Protein AF-A0A9E6DVY3-F1 (afdb_monomer_lite)

Foldseek 3Di:
DDLVVCVVPCVVLQNPDSVLVVVLVCVLVVVVLVCCCVVDPDSVCVVDPVNVVVVVVCVVVDDDDPVSVVVSVVVVQVSSCVRNVHHDDDDPCVPVVVVCCCCPVVVNDDD

Structure (mmCIF, N/CA/C/O backbone):
data_AF-A0A9E6DVY3-F1
#
_entry.id   AF-A0A9E6DVY3-F1
#
loop_
_atom_site.group_PDB
_atom_site.id
_atom_site.type_symbol
_atom_site.label_atom_id
_atom_site.label_alt_id
_atom_site.label_comp_id
_atom_site.label_asym_id
_atom_site.label_entity_id
_atom_site.label_seq_id
_atom_site.pdbx_PDB_ins_code
_atom_site.Cartn_x
_atom_site.Cartn_y
_atom_site.Cartn_z
_atom_site.occupancy
_atom_site.B_iso_or_equiv
_atom_site.auth_seq_id
_atom_site.auth_comp_id
_atom_site.auth_asym_id
_atom_site.auth_atom_id
_atom_site.pdbx_PDB_model_num
ATOM 1 N N . MET A 1 1 ? -4.263 10.412 4.485 1.00 58.19 1 MET A N 1
ATOM 2 C CA . MET A 1 1 ? -3.916 10.334 5.915 1.00 58.19 1 MET A CA 1
ATOM 3 C C . MET A 1 1 ? -2.408 10.426 6.051 1.00 58.19 1 MET A C 1
ATOM 5 O O . MET A 1 1 ? -1.705 9.594 5.487 1.00 58.19 1 MET A O 1
ATOM 9 N N . SER A 1 2 ? -1.916 11.489 6.676 1.00 70.38 2 SER A N 1
ATOM 10 C CA . SER A 1 2 ? -0.489 11.721 6.904 1.00 70.38 2 SER A CA 1
ATOM 11 C C . SER A 1 2 ? -0.038 11.104 8.230 1.00 70.38 2 SER A C 1
ATOM 13 O O . SER A 1 2 ? -0.855 10.832 9.109 1.00 70.38 2 SER A O 1
ATOM 15 N N . ARG A 1 3 ? 1.276 10.926 8.412 1.00 74.44 3 ARG A N 1
ATOM 16 C CA . ARG A 1 3 ? 1.846 10.500 9.701 1.00 74.44 3 ARG A CA 1
ATOM 17 C C . ARG A 1 3 ? 1.437 11.431 10.848 1.00 74.44 3 ARG A C 1
ATOM 19 O O . ARG A 1 3 ? 1.151 10.962 11.942 1.00 74.44 3 ARG A O 1
ATOM 26 N N . ALA A 1 4 ? 1.343 12.733 10.579 1.00 71.94 4 ALA A N 1
ATOM 27 C CA . ALA A 1 4 ? 0.888 13.713 11.560 1.00 71.94 4 ALA A CA 1
ATOM 28 C C . ALA A 1 4 ? -0.576 13.487 11.978 1.00 71.94 4 ALA A C 1
ATOM 30 O O . ALA A 1 4 ? -0.912 13.710 13.137 1.00 71.94 4 ALA A O 1
ATOM 31 N N . ASP A 1 5 ? -1.431 13.009 11.069 1.00 69.50 5 ASP A N 1
ATOM 32 C CA . ASP A 1 5 ? -2.831 12.698 11.386 1.00 69.50 5 ASP A CA 1
ATOM 33 C C . ASP A 1 5 ? -2.941 11.462 12.287 1.00 69.50 5 ASP A C 1
ATOM 35 O O . ASP A 1 5 ? -3.738 11.468 13.223 1.00 69.50 5 ASP A O 1
ATOM 39 N N . LEU A 1 6 ? -2.096 10.449 12.052 1.00 72.69 6 LEU A N 1
ATOM 40 C CA . LEU A 1 6 ? -2.002 9.243 12.885 1.00 72.69 6 LEU A CA 1
ATOM 41 C C . LEU A 1 6 ? -1.465 9.551 14.287 1.00 72.69 6 LEU A C 1
ATOM 43 O O . LEU A 1 6 ? -2.006 9.071 15.277 1.00 72.69 6 LEU A O 1
ATOM 47 N N . GLU A 1 7 ? -0.426 10.384 14.386 1.00 78.12 7 GLU A N 1
ATOM 48 C CA . GLU A 1 7 ? 0.148 10.780 15.678 1.00 78.12 7 GLU A CA 1
ATOM 49 C C . GLU A 1 7 ? -0.794 11.662 16.508 1.00 78.12 7 GLU A C 1
ATOM 51 O O . GLU A 1 7 ? -0.729 11.628 17.736 1.00 78.12 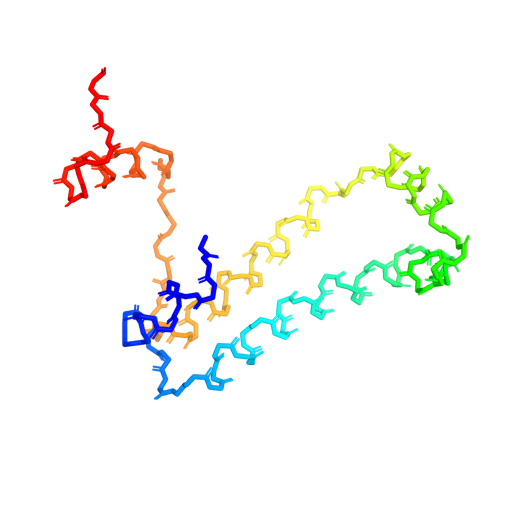7 GLU A O 1
ATOM 56 N N . ARG A 1 8 ? -1.657 12.458 15.861 1.00 76.12 8 ARG A N 1
ATOM 57 C CA . ARG A 1 8 ? -2.648 13.310 16.542 1.00 76.12 8 ARG A CA 1
ATOM 58 C C . ARG A 1 8 ? -3.835 12.532 17.103 1.00 76.12 8 ARG A C 1
ATOM 60 O O . ARG A 1 8 ? -4.442 13.005 18.054 1.00 76.12 8 ARG A O 1
ATOM 67 N N . HIS A 1 9 ? -4.153 11.372 16.535 1.00 76.56 9 HIS A N 1
ATOM 68 C CA . HIS A 1 9 ? -5.349 10.602 16.881 1.00 76.56 9 HIS A CA 1
ATOM 69 C C . HIS A 1 9 ? -5.008 9.162 17.283 1.00 76.56 9 HIS A C 1
ATOM 71 O O . HIS A 1 9 ? -5.706 8.235 16.888 1.00 76.56 9 HIS A O 1
ATOM 77 N N . LEU A 1 10 ? -3.941 8.965 18.070 1.00 71.56 10 LEU A N 1
ATOM 78 C CA . LEU A 1 10 ? -3.502 7.634 18.518 1.00 71.56 10 LEU A CA 1
ATOM 79 C C . LEU A 1 10 ? -4.654 6.815 19.118 1.00 71.56 10 LEU A C 1
ATOM 81 O O . LEU A 1 10 ? -4.904 5.707 18.657 1.00 71.56 10 LEU A O 1
ATOM 85 N N . GLU A 1 11 ? -5.406 7.394 20.059 1.00 69.94 11 GLU A N 1
ATOM 86 C CA . GLU A 1 11 ? -6.562 6.743 20.694 1.00 69.94 11 GLU A CA 1
ATOM 87 C C . GLU A 1 11 ? -7.708 6.466 19.713 1.00 69.94 11 GLU A C 1
ATOM 89 O O . GLU A 1 11 ? -8.324 5.409 19.782 1.00 69.94 11 GLU A O 1
ATOM 94 N N . GLY A 1 12 ? -7.960 7.369 18.758 1.00 65.06 12 GLY A N 1
ATOM 95 C CA . GLY A 1 12 ? -8.993 7.182 17.727 1.00 65.06 12 GLY A CA 1
ATOM 96 C C . GLY A 1 12 ? -8.678 6.041 16.757 1.00 65.06 12 GLY A C 1
ATOM 97 O O . GLY A 1 12 ? -9.576 5.485 16.133 1.00 65.06 12 GLY A O 1
ATOM 98 N N . PHE A 1 13 ? -7.405 5.664 16.668 1.00 63.50 13 PHE A N 1
ATOM 99 C CA . PHE A 1 13 ? -6.956 4.463 15.984 1.00 63.50 13 PHE A CA 1
ATOM 100 C C . PHE A 1 13 ? -6.618 3.339 16.973 1.00 63.50 13 PHE A C 1
ATOM 102 O O . PHE A 1 13 ? -6.139 2.311 16.546 1.00 63.50 13 PHE A O 1
ATOM 109 N N . ASN A 1 14 ? -6.831 3.480 18.283 1.00 66.69 14 ASN A N 1
ATOM 110 C CA . ASN A 1 14 ? -6.462 2.475 19.293 1.00 66.69 14 ASN A CA 1
ATOM 111 C C . ASN A 1 14 ? -4.981 2.009 19.182 1.00 66.69 14 ASN A C 1
ATOM 113 O O . ASN A 1 14 ? -4.589 0.888 19.521 1.00 66.69 14 ASN A O 1
ATOM 117 N N . PHE A 1 15 ? -4.119 2.936 18.748 1.00 77.06 15 PHE A N 1
ATOM 118 C CA . PHE A 1 15 ? -2.677 2.860 18.935 1.00 77.06 15 PHE A CA 1
ATOM 119 C C . PHE A 1 15 ? -2.346 3.262 20.369 1.00 77.06 15 PHE A C 1
ATOM 121 O O . PHE A 1 15 ? -2.748 4.324 20.842 1.00 77.06 15 PHE A O 1
ATOM 128 N N . HIS A 1 16 ? -1.570 2.429 21.052 1.00 77.19 16 HIS A N 1
ATOM 129 C CA . HIS A 1 16 ? -1.196 2.658 22.444 1.00 77.19 16 HIS A CA 1
ATOM 130 C C . HIS A 1 16 ? 0.047 3.550 22.528 1.00 77.19 16 HIS A C 1
ATOM 132 O O . HIS A 1 16 ? 0.224 4.309 23.481 1.00 77.19 16 HIS A O 1
ATOM 138 N N . VAL A 1 17 ? 0.916 3.478 21.515 1.00 79.50 17 VAL A N 1
ATOM 139 C CA . VAL A 1 17 ? 2.165 4.239 21.431 1.00 79.50 17 VAL A CA 1
ATOM 140 C C . VAL A 1 17 ? 2.488 4.619 19.986 1.00 79.50 17 VAL A C 1
ATOM 142 O O . VAL A 1 17 ? 2.093 3.947 19.037 1.00 79.50 17 VAL A O 1
ATOM 145 N N . LYS A 1 18 ? 3.293 5.672 19.790 1.00 80.19 18 LYS A N 1
ATOM 146 C CA . LYS A 1 18 ? 3.725 6.099 18.443 1.00 80.19 18 LYS A CA 1
ATOM 147 C C . LYS A 1 18 ? 4.445 4.999 17.654 1.00 80.19 18 LYS A C 1
ATOM 149 O O . LYS A 1 18 ? 4.360 4.988 16.432 1.00 80.19 18 LYS A O 1
ATOM 154 N N . SER A 1 19 ? 5.124 4.065 18.322 1.00 78.94 19 SER A N 1
ATOM 155 C CA . SER A 1 19 ? 5.775 2.933 17.650 1.00 78.94 19 SER A CA 1
ATOM 156 C C . SER A 1 19 ? 4.788 1.965 16.992 1.00 78.94 19 SER A C 1
ATOM 158 O O . SER A 1 19 ? 5.179 1.229 16.087 1.00 78.94 19 SER A O 1
ATOM 160 N N . ASP A 1 20 ? 3.511 1.986 17.380 1.00 76.50 20 ASP A N 1
ATOM 161 C CA . ASP A 1 20 ? 2.479 1.198 16.706 1.00 76.50 20 ASP A CA 1
ATOM 162 C C . ASP A 1 20 ? 2.207 1.744 15.296 1.00 76.50 20 ASP A C 1
ATOM 164 O O . ASP A 1 20 ? 1.963 0.967 14.371 1.00 76.50 20 ASP A O 1
ATOM 168 N N . ILE A 1 21 ? 2.368 3.060 15.092 1.00 76.69 21 ILE A N 1
ATOM 169 C CA . ILE A 1 21 ? 2.330 3.688 13.762 1.00 76.69 21 ILE A CA 1
ATOM 170 C C . ILE A 1 21 ? 3.486 3.169 12.903 1.00 76.69 21 ILE A C 1
ATOM 172 O O . ILE A 1 21 ? 3.288 2.840 11.735 1.00 76.69 21 ILE A O 1
ATOM 176 N N . ASP A 1 22 ? 4.690 3.044 13.465 1.00 79.44 22 ASP A N 1
ATOM 177 C CA . ASP A 1 22 ? 5.841 2.520 12.721 1.00 79.44 22 ASP A CA 1
ATOM 178 C C . ASP A 1 22 ? 5.633 1.052 12.323 1.00 79.44 22 ASP A C 1
ATOM 180 O O . ASP A 1 22 ? 5.955 0.652 11.200 1.00 79.44 22 ASP A O 1
ATOM 184 N N . LEU A 1 23 ? 5.060 0.244 13.221 1.00 73.44 23 LEU A N 1
ATOM 185 C CA . LEU A 1 23 ? 4.718 -1.148 12.941 1.00 73.44 23 LEU A CA 1
ATOM 186 C C . LEU A 1 23 ? 3.647 -1.250 11.846 1.00 73.44 23 LEU A C 1
ATOM 188 O O . LEU A 1 23 ? 3.804 -2.043 10.915 1.00 73.44 23 LEU A O 1
ATOM 192 N N . TYR A 1 24 ? 2.612 -0.412 11.928 1.00 74.12 24 TYR A N 1
ATOM 193 C CA . TYR A 1 24 ? 1.563 -0.266 10.924 1.00 74.12 24 TYR A CA 1
ATOM 194 C C . TYR A 1 24 ? 2.155 0.080 9.548 1.00 74.12 24 TYR A C 1
ATOM 196 O O . TYR A 1 24 ? 1.997 -0.676 8.589 1.00 74.12 24 TYR A O 1
ATOM 204 N N . GLU A 1 25 ? 2.929 1.165 9.443 1.00 77.06 25 GLU A N 1
ATOM 205 C CA . GLU A 1 25 ? 3.543 1.596 8.182 1.00 77.06 25 GLU A CA 1
ATOM 206 C C . GLU A 1 25 ? 4.494 0.539 7.600 1.00 77.06 25 GLU A C 1
ATOM 208 O O . GLU A 1 25 ? 4.550 0.349 6.378 1.00 77.06 25 GLU A O 1
ATOM 213 N N . LYS A 1 26 ? 5.246 -0.157 8.463 1.00 79.62 26 LYS A N 1
ATOM 214 C CA . LYS A 1 26 ? 6.188 -1.202 8.057 1.00 79.62 26 LYS A CA 1
ATOM 215 C C . LYS A 1 26 ? 5.469 -2.418 7.488 1.00 79.62 26 LYS A C 1
ATOM 217 O O . LYS A 1 26 ? 5.833 -2.856 6.398 1.00 79.62 26 LYS A O 1
ATOM 222 N N . GLN A 1 27 ? 4.464 -2.949 8.186 1.00 74.06 27 GLN A N 1
ATOM 223 C CA . GLN A 1 27 ? 3.719 -4.125 7.722 1.00 74.06 27 GLN A CA 1
ATOM 224 C C . GLN A 1 27 ? 3.033 -3.852 6.379 1.00 74.06 27 GLN A C 1
ATOM 226 O O . GLN A 1 27 ? 3.103 -4.677 5.467 1.00 74.06 27 GLN A O 1
ATOM 231 N N . LEU A 1 28 ? 2.481 -2.649 6.215 1.00 71.00 28 LEU A N 1
ATOM 232 C CA . LEU A 1 28 ? 1.841 -2.217 4.976 1.00 71.00 28 LEU A CA 1
ATOM 233 C C . LEU A 1 28 ? 2.800 -2.140 3.789 1.00 71.00 28 LEU A C 1
ATOM 235 O O . LEU A 1 28 ? 2.544 -2.712 2.729 1.00 71.00 28 LEU A O 1
ATOM 239 N N . LYS A 1 29 ? 3.929 -1.444 3.956 1.00 75.56 29 LYS A N 1
ATOM 240 C CA . LYS A 1 29 ? 4.908 -1.271 2.873 1.00 75.56 29 LYS A CA 1
ATOM 241 C C . LYS A 1 29 ? 5.625 -2.582 2.547 1.00 75.56 29 LYS A C 1
ATOM 243 O O . LYS A 1 29 ? 6.009 -2.799 1.399 1.00 75.56 29 LYS A O 1
ATOM 248 N N . GLN A 1 30 ? 5.808 -3.457 3.535 1.00 80.88 30 GLN A N 1
ATOM 249 C CA . GLN A 1 30 ? 6.533 -4.710 3.361 1.00 80.88 30 GLN A CA 1
ATOM 250 C C . GLN A 1 30 ? 5.744 -5.739 2.547 1.00 80.88 30 GLN A C 1
ATOM 252 O O . GLN A 1 30 ? 6.331 -6.346 1.654 1.00 80.88 30 GLN A O 1
ATOM 257 N N . GLY A 1 31 ? 4.442 -5.913 2.802 1.00 78.81 31 GLY A N 1
ATOM 258 C CA . GLY A 1 31 ? 3.628 -6.908 2.094 1.00 78.81 31 GLY A CA 1
ATOM 259 C C . GLY A 1 31 ? 3.574 -6.656 0.586 1.00 78.81 31 GLY A C 1
ATOM 260 O O . GLY A 1 31 ? 3.902 -7.534 -0.212 1.00 78.81 31 GLY A O 1
ATOM 261 N N . PHE A 1 32 ? 3.266 -5.418 0.191 1.00 83.44 32 PHE A N 1
ATOM 262 C CA . PHE A 1 32 ? 3.219 -5.047 -1.223 1.00 83.44 32 PHE A CA 1
ATOM 263 C C . PHE A 1 32 ? 4.594 -5.111 -1.895 1.00 83.44 32 PHE A C 1
ATOM 265 O O . PHE A 1 32 ? 4.731 -5.634 -3.001 1.00 83.44 32 PHE A O 1
ATOM 272 N N . ARG A 1 33 ? 5.641 -4.635 -1.209 1.00 87.75 33 ARG A N 1
ATOM 273 C CA . ARG A 1 33 ? 7.012 -4.729 -1.720 1.00 87.75 33 ARG A CA 1
ATOM 274 C C . ARG A 1 33 ? 7.421 -6.181 -1.953 1.00 87.75 33 ARG A C 1
ATOM 276 O O . ARG A 1 33 ? 8.011 -6.472 -2.986 1.00 87.75 33 ARG A O 1
ATOM 283 N N . GLN A 1 34 ? 7.116 -7.083 -1.022 1.00 88.50 34 GLN A N 1
ATOM 284 C CA . GLN A 1 34 ? 7.467 -8.492 -1.166 1.00 88.50 34 GLN A CA 1
ATOM 285 C C . GLN A 1 34 ? 6.728 -9.139 -2.338 1.00 88.50 34 GLN A C 1
ATOM 287 O O . GLN A 1 34 ? 7.331 -9.906 -3.085 1.00 88.50 34 GLN A O 1
ATOM 292 N N . TRP A 1 35 ? 5.455 -8.788 -2.536 1.00 88.94 35 TRP A N 1
ATOM 293 C CA . TRP A 1 35 ? 4.696 -9.235 -3.700 1.00 88.94 35 TRP A CA 1
ATOM 294 C C . TRP A 1 35 ? 5.365 -8.798 -5.010 1.00 88.94 35 TRP A C 1
ATOM 296 O O . TRP A 1 35 ? 5.617 -9.639 -5.868 1.00 88.94 35 TRP A O 1
ATOM 306 N N . LEU A 1 36 ? 5.743 -7.519 -5.135 1.00 90.31 36 LEU A N 1
ATOM 307 C CA . LEU A 1 36 ? 6.426 -7.002 -6.327 1.00 90.31 36 LEU A CA 1
ATOM 308 C C . LEU A 1 36 ? 7.746 -7.735 -6.608 1.00 90.31 36 LEU A C 1
ATOM 310 O O . LEU A 1 36 ? 8.012 -8.105 -7.749 1.00 90.31 36 LEU A O 1
ATOM 314 N N . LEU A 1 37 ? 8.557 -7.967 -5.572 1.00 92.19 37 LEU A N 1
ATOM 315 C CA . LEU A 1 37 ? 9.844 -8.659 -5.704 1.00 92.19 37 LEU A CA 1
ATOM 316 C C . LEU A 1 37 ? 9.691 -10.131 -6.114 1.00 92.19 37 LEU A C 1
ATOM 318 O O . LEU A 1 37 ? 10.582 -10.667 -6.759 1.00 92.19 37 LEU A O 1
ATOM 322 N N . ASN A 1 38 ? 8.577 -10.773 -5.758 1.00 90.81 38 ASN A N 1
ATOM 323 C CA . ASN A 1 38 ? 8.300 -12.163 -6.125 1.00 90.81 38 ASN A CA 1
ATOM 324 C C . ASN A 1 38 ? 7.580 -12.294 -7.478 1.00 90.81 38 ASN A C 1
ATOM 326 O O . ASN A 1 38 ? 7.596 -13.364 -8.079 1.00 90.81 38 ASN A O 1
ATOM 330 N N . HIS A 1 39 ? 6.896 -11.239 -7.929 1.00 90.00 39 HIS A N 1
ATOM 331 C CA . HIS A 1 39 ? 6.100 -11.251 -9.153 1.00 90.00 39 HIS A CA 1
ATOM 332 C C . HIS A 1 39 ? 6.954 -11.075 -10.412 1.00 90.00 39 HIS A C 1
ATOM 334 O O . HIS A 1 39 ? 6.675 -11.696 -11.437 1.00 90.00 39 HIS A O 1
ATOM 340 N N . PHE A 1 40 ? 7.990 -10.234 -10.344 1.00 90.19 40 PHE A N 1
ATOM 341 C CA . PHE A 1 40 ? 8.865 -9.978 -11.482 1.00 90.19 40 PHE A CA 1
ATOM 342 C C . PHE A 1 40 ? 10.092 -10.899 -11.467 1.00 90.19 40 PHE A C 1
ATOM 344 O O . PHE A 1 40 ? 10.704 -11.080 -10.417 1.00 90.19 40 PHE A O 1
ATOM 351 N N . PRO A 1 41 ? 10.493 -11.448 -12.629 1.00 89.94 41 PRO A N 1
ATOM 352 C CA . PRO A 1 41 ? 11.621 -12.376 -12.721 1.00 89.94 41 PRO A CA 1
ATOM 353 C C . PRO A 1 41 ? 12.972 -11.719 -12.407 1.00 89.94 41 PRO A C 1
ATOM 355 O O . PRO A 1 41 ? 13.896 -12.403 -11.978 1.00 89.94 41 PRO A O 1
ATOM 358 N N . ASP A 1 42 ? 13.082 -10.402 -12.602 1.00 94.31 42 ASP A N 1
ATOM 359 C CA . ASP A 1 42 ? 14.254 -9.606 -12.241 1.00 94.31 42 ASP A CA 1
ATOM 360 C C . ASP A 1 42 ? 13.878 -8.561 -11.170 1.00 94.31 42 ASP A C 1
ATOM 362 O O . ASP A 1 42 ? 13.493 -7.430 -11.498 1.00 94.31 42 ASP A O 1
ATOM 366 N N . PRO A 1 43 ? 13.954 -8.919 -9.875 1.00 93.50 43 PRO A N 1
ATOM 367 C CA . PRO A 1 43 ? 13.648 -8.000 -8.784 1.00 93.50 43 PRO A CA 1
ATOM 368 C C . PRO A 1 43 ? 14.672 -6.867 -8.646 1.00 93.50 43 PRO A C 1
ATOM 370 O O . PRO A 1 43 ? 14.368 -5.858 -8.004 1.00 93.50 43 PRO A O 1
ATOM 373 N N . ASP A 1 44 ? 15.863 -6.987 -9.241 1.00 95.00 44 ASP A N 1
ATOM 374 C CA . ASP A 1 44 ? 16.904 -5.965 -9.132 1.00 95.00 44 ASP A CA 1
ATOM 375 C C . ASP A 1 44 ? 16.485 -4.649 -9.809 1.00 95.00 44 ASP A C 1
ATOM 377 O O . ASP A 1 44 ? 16.815 -3.573 -9.311 1.00 95.00 44 ASP A O 1
ATOM 381 N N . ILE A 1 45 ? 15.617 -4.696 -10.830 1.00 95.00 45 ILE A N 1
ATOM 382 C CA . ILE A 1 45 ? 14.972 -3.505 -11.429 1.00 95.00 45 ILE A CA 1
ATOM 383 C C . ILE A 1 45 ? 14.294 -2.632 -10.355 1.00 95.00 45 ILE A C 1
ATOM 385 O O . ILE A 1 45 ? 14.290 -1.395 -10.418 1.00 95.00 45 ILE A O 1
ATOM 389 N N . LEU A 1 46 ? 13.714 -3.266 -9.332 1.00 93.06 46 LEU A N 1
ATOM 390 C CA . LEU A 1 46 ? 12.986 -2.597 -8.253 1.00 93.06 46 LEU A CA 1
ATOM 391 C C . LEU A 1 46 ? 13.886 -2.143 -7.096 1.00 93.06 46 LEU A C 1
ATOM 393 O O . LEU A 1 46 ? 13.455 -1.334 -6.269 1.00 93.06 46 LEU A O 1
ATOM 397 N N . LEU A 1 47 ? 15.124 -2.631 -7.024 1.00 93.00 47 LEU A N 1
ATOM 398 C CA . LEU A 1 47 ? 16.051 -2.374 -5.919 1.00 93.00 47 LEU A CA 1
ATOM 399 C C . LEU A 1 47 ? 17.179 -1.420 -6.322 1.00 93.00 47 LEU A C 1
ATOM 401 O O . LEU A 1 47 ? 17.519 -0.516 -5.557 1.00 93.00 47 LEU A O 1
ATOM 405 N N . ASN A 1 48 ? 17.694 -1.561 -7.540 1.00 92.75 48 ASN A N 1
ATOM 406 C CA . ASN A 1 48 ? 18.806 -0.787 -8.060 1.00 92.75 48 ASN A CA 1
ATOM 407 C C . ASN A 1 48 ? 18.352 0.598 -8.555 1.00 92.75 48 ASN A C 1
ATOM 409 O O . ASN A 1 48 ? 17.434 0.727 -9.369 1.00 92.75 48 ASN A O 1
ATOM 413 N N . LYS A 1 49 ? 18.998 1.655 -8.048 1.00 91.62 49 LYS 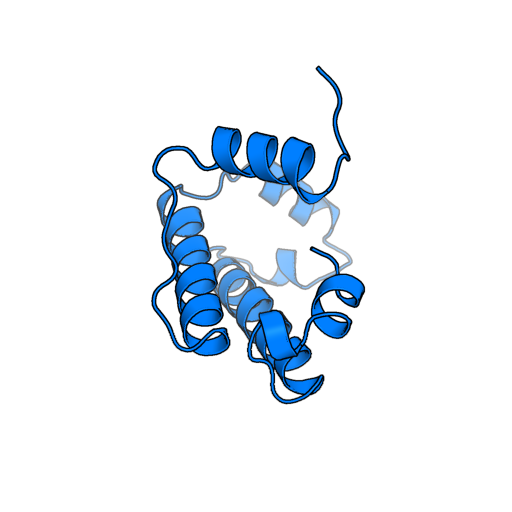A N 1
ATOM 414 C CA . LYS A 1 49 ? 18.707 3.053 -8.410 1.00 91.62 49 LYS A CA 1
ATOM 415 C C . LYS A 1 49 ? 19.232 3.437 -9.793 1.00 91.62 49 LYS A C 1
ATOM 417 O O . LYS A 1 49 ? 18.691 4.351 -10.403 1.00 91.62 49 LYS A O 1
ATOM 422 N N . GLU A 1 50 ? 20.246 2.747 -10.298 1.00 96.81 50 GLU A N 1
ATOM 423 C CA . GLU A 1 50 ? 20.781 2.987 -11.643 1.00 96.81 50 GLU A CA 1
ATOM 424 C C . GLU A 1 50 ? 19.790 2.533 -12.727 1.00 96.81 50 GLU A C 1
ATOM 426 O O . GLU A 1 50 ? 19.779 3.063 -13.834 1.00 96.81 50 GLU A O 1
ATOM 431 N N . ARG A 1 51 ? 18.871 1.627 -12.370 1.00 97.38 51 ARG A N 1
ATOM 432 C CA . ARG A 1 51 ? 17.860 1.031 -13.258 1.00 97.38 51 ARG A CA 1
ATOM 433 C C . ARG A 1 51 ? 16.499 1.727 -13.196 1.00 97.38 51 ARG A C 1
ATOM 435 O O . ARG A 1 51 ? 15.472 1.166 -13.576 1.00 97.38 51 ARG A O 1
ATOM 442 N N . MET A 1 52 ? 16.458 2.972 -12.718 1.00 94.69 52 MET A N 1
ATOM 443 C CA . MET A 1 52 ? 15.217 3.754 -12.659 1.00 94.69 52 MET A CA 1
ATOM 444 C C . MET A 1 52 ? 14.493 3.878 -14.013 1.00 94.69 52 MET A C 1
ATOM 446 O O . MET A 1 52 ? 13.268 3.738 -14.011 1.00 94.69 52 MET A O 1
ATOM 450 N N . PRO A 1 53 ? 15.178 4.078 -15.161 1.00 97.25 53 PRO A N 1
ATOM 451 C CA . PRO A 1 53 ? 14.506 4.091 -16.462 1.00 97.25 53 PRO A CA 1
ATOM 452 C C . PRO A 1 53 ? 13.746 2.788 -16.759 1.00 97.25 53 PRO A C 1
ATOM 454 O O . PRO A 1 53 ? 12.583 2.828 -17.160 1.00 97.25 53 PRO A O 1
ATOM 457 N N . GLU A 1 54 ? 14.360 1.634 -16.484 1.00 96.81 54 GLU A N 1
ATOM 458 C CA . GLU A 1 54 ? 13.734 0.317 -16.660 1.00 96.81 54 GLU A CA 1
ATOM 459 C C . GLU A 1 54 ? 12.545 0.131 -15.717 1.00 96.81 54 GLU A C 1
ATOM 461 O O . GLU A 1 54 ? 11.501 -0.374 -16.124 1.00 96.81 54 GLU A O 1
ATOM 466 N N . ARG A 1 55 ? 12.660 0.605 -14.472 1.00 95.19 55 ARG A N 1
ATOM 467 C CA . ARG A 1 55 ? 11.566 0.563 -13.495 1.00 95.19 55 ARG A CA 1
ATOM 468 C C . ARG A 1 55 ? 10.336 1.331 -13.973 1.00 95.19 55 ARG A C 1
ATOM 470 O O . ARG A 1 55 ? 9.217 0.851 -13.806 1.00 95.19 55 ARG A O 1
ATOM 477 N N . PHE A 1 56 ? 10.525 2.509 -14.569 1.00 93.50 56 PHE A N 1
ATOM 478 C CA . PHE A 1 56 ? 9.413 3.283 -15.123 1.00 93.50 56 PHE A CA 1
ATOM 479 C C . PHE A 1 56 ? 8.773 2.591 -16.328 1.00 93.50 56 PHE A C 1
ATOM 481 O O . PHE A 1 56 ? 7.546 2.550 -16.418 1.00 93.50 56 PHE A O 1
ATOM 488 N N . ALA A 1 57 ? 9.581 2.012 -17.219 1.00 95.19 57 ALA A N 1
ATOM 489 C CA . ALA A 1 57 ? 9.074 1.235 -18.347 1.00 95.19 57 ALA A CA 1
ATOM 490 C C . ALA A 1 57 ? 8.280 0.005 -17.873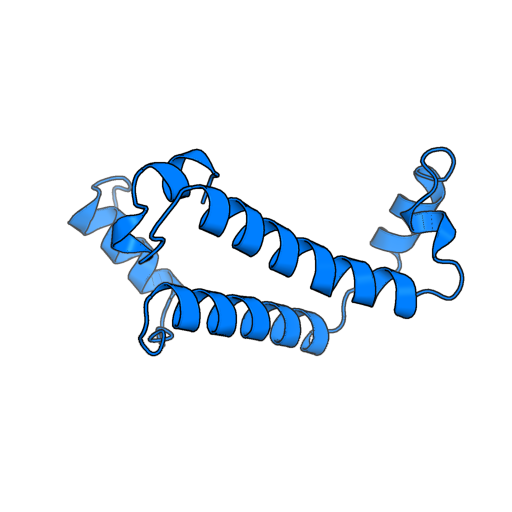 1.00 95.19 57 ALA A C 1
ATOM 492 O O . ALA A 1 57 ? 7.169 -0.235 -18.349 1.00 95.19 57 ALA A O 1
ATOM 493 N N . LEU A 1 58 ? 8.798 -0.718 -16.873 1.00 92.56 58 LEU A N 1
ATOM 494 C CA . LEU A 1 58 ? 8.124 -1.849 -16.240 1.00 92.56 58 LEU A CA 1
ATOM 495 C C . LEU A 1 58 ? 6.766 -1.427 -15.662 1.00 92.56 58 LEU A C 1
ATOM 497 O O . LEU A 1 58 ? 5.768 -2.101 -15.903 1.00 92.56 58 LEU A O 1
ATOM 501 N N . ALA A 1 59 ? 6.707 -0.294 -14.957 1.00 90.75 59 ALA A N 1
ATOM 502 C CA . ALA A 1 59 ? 5.470 0.222 -14.375 1.00 90.75 59 ALA A CA 1
ATOM 503 C C . ALA A 1 59 ? 4.430 0.643 -15.431 1.00 90.75 59 ALA A C 1
ATOM 505 O O . ALA A 1 59 ? 3.240 0.426 -15.226 1.00 90.75 59 ALA A O 1
ATOM 506 N N . GLN A 1 60 ? 4.848 1.218 -16.564 1.00 91.75 60 GLN A N 1
ATOM 507 C CA . GLN A 1 60 ? 3.918 1.555 -17.652 1.00 91.75 60 GLN A CA 1
ATOM 508 C C . GLN A 1 60 ? 3.379 0.316 -18.369 1.00 91.75 60 GLN A C 1
ATOM 510 O O . GLN A 1 60 ? 2.207 0.278 -18.743 1.00 91.75 60 GLN A O 1
ATOM 515 N N . ALA A 1 61 ? 4.231 -0.690 -18.571 1.00 92.12 61 ALA A N 1
ATOM 516 C CA . ALA A 1 61 ? 3.876 -1.890 -19.317 1.00 92.12 61 ALA A CA 1
ATOM 517 C C . ALA A 1 61 ? 3.045 -2.894 -18.500 1.00 92.12 61 ALA A C 1
ATOM 519 O O . ALA A 1 61 ? 2.378 -3.746 -19.083 1.00 92.12 61 ALA A O 1
ATOM 520 N N . ASN A 1 62 ? 3.064 -2.806 -17.165 1.00 86.81 62 ASN A N 1
ATOM 521 C CA . ASN A 1 62 ? 2.432 -3.789 -16.289 1.00 86.81 62 ASN A CA 1
ATOM 522 C C . ASN A 1 62 ? 1.343 -3.149 -15.433 1.00 86.81 62 ASN A C 1
ATOM 524 O O . ASN A 1 62 ? 1.609 -2.389 -14.503 1.00 86.81 62 ASN A O 1
ATOM 528 N N . LYS A 1 63 ? 0.092 -3.515 -15.717 1.00 87.12 63 LYS A N 1
ATOM 529 C CA . LYS A 1 63 ? -1.035 -3.197 -14.840 1.00 87.12 63 LYS A CA 1
ATOM 530 C C . LYS A 1 63 ? -1.073 -4.199 -13.693 1.00 87.12 63 LYS A C 1
ATOM 532 O O . LYS A 1 63 ? -0.961 -5.402 -13.918 1.00 87.12 63 LYS A O 1
ATOM 537 N N . LEU A 1 64 ? -1.276 -3.706 -12.476 1.00 82.19 64 LEU A N 1
ATOM 538 C CA . LEU A 1 64 ? -1.495 -4.577 -11.327 1.00 82.19 64 LEU A CA 1
ATOM 539 C C . LEU A 1 64 ? -2.821 -5.337 -11.496 1.00 82.19 64 LEU A C 1
ATOM 541 O O . LEU A 1 64 ? -3.831 -4.709 -11.832 1.00 82.19 64 LEU A O 1
ATOM 545 N N . PRO A 1 65 ? -2.852 -6.659 -11.253 1.00 87.75 65 PRO A N 1
ATOM 546 C CA . PRO A 1 65 ? -4.101 -7.406 -11.244 1.00 87.75 65 PRO A CA 1
ATOM 547 C C . PRO A 1 65 ? -5.055 -6.863 -10.178 1.00 87.75 65 PRO A C 1
ATOM 549 O O . PRO A 1 65 ? -4.644 -6.598 -9.048 1.00 87.75 65 PRO A O 1
ATOM 552 N N . THR A 1 66 ? -6.346 -6.767 -10.503 1.00 82.56 66 THR A N 1
ATOM 553 C CA . THR A 1 66 ? -7.374 -6.300 -9.558 1.00 82.56 66 THR A CA 1
ATOM 554 C C . THR A 1 66 ? -7.356 -7.095 -8.256 1.00 82.56 66 THR A C 1
ATOM 556 O O . THR A 1 66 ? -7.438 -6.505 -7.186 1.00 82.56 66 THR A O 1
ATOM 559 N N . GLN A 1 67 ? -7.170 -8.417 -8.329 1.00 82.12 67 GLN A N 1
ATOM 560 C CA . GLN A 1 67 ? -7.111 -9.267 -7.140 1.00 82.12 67 GLN A CA 1
ATOM 561 C C . GLN A 1 67 ? -5.997 -8.843 -6.177 1.00 82.12 67 GLN A C 1
ATOM 563 O O . GLN A 1 67 ? -6.218 -8.780 -4.979 1.00 82.12 67 GLN A O 1
ATOM 568 N N . VAL A 1 68 ? -4.831 -8.459 -6.697 1.00 83.12 68 VAL A N 1
ATOM 569 C CA . VAL A 1 68 ? -3.696 -8.017 -5.876 1.00 83.12 68 VAL A CA 1
ATOM 570 C C . VAL A 1 68 ? -4.031 -6.709 -5.165 1.00 83.12 68 VAL A C 1
ATOM 572 O O . VAL A 1 68 ? -3.739 -6.556 -3.983 1.00 83.12 68 VAL A O 1
ATOM 575 N N . MET A 1 69 ? -4.701 -5.781 -5.855 1.00 80.25 69 MET A N 1
ATOM 576 C CA . MET A 1 69 ? -5.193 -4.548 -5.233 1.00 80.25 69 MET A CA 1
ATOM 577 C C . MET A 1 69 ? -6.213 -4.841 -4.125 1.00 80.25 69 MET A C 1
ATOM 579 O O . MET A 1 69 ? -6.171 -4.203 -3.074 1.00 80.25 69 MET A O 1
ATOM 583 N N . MET A 1 70 ? -7.084 -5.833 -4.327 1.00 81.31 70 MET A N 1
ATOM 584 C CA . MET A 1 70 ? -8.048 -6.271 -3.315 1.00 81.31 70 MET A CA 1
ATOM 585 C C . MET A 1 70 ? -7.368 -6.957 -2.125 1.00 81.31 70 MET A C 1
ATOM 587 O O . MET A 1 70 ? -7.712 -6.662 -0.986 1.00 81.31 70 MET A O 1
ATOM 591 N N . ASP A 1 71 ? -6.366 -7.807 -2.348 1.00 82.19 71 ASP A N 1
ATOM 592 C CA . ASP A 1 71 ? -5.620 -8.493 -1.284 1.00 82.19 71 ASP A CA 1
ATOM 593 C C . ASP A 1 71 ? -4.843 -7.499 -0.412 1.00 82.19 71 ASP A C 1
ATOM 595 O O . ASP A 1 71 ? -4.820 -7.591 0.821 1.00 82.19 71 ASP A O 1
ATOM 599 N N . ILE A 1 72 ? -4.256 -6.490 -1.054 1.00 78.44 72 ILE A N 1
ATOM 600 C CA . ILE A 1 72 ? -3.647 -5.352 -0.375 1.00 78.44 72 ILE A CA 1
ATOM 601 C C . ILE A 1 72 ? -4.713 -4.614 0.443 1.00 78.44 72 ILE A C 1
ATOM 603 O O . ILE A 1 72 ? -4.502 -4.382 1.631 1.00 78.44 72 ILE A O 1
ATOM 607 N N . SER A 1 73 ? -5.875 -4.300 -0.143 1.00 80.38 73 SER A N 1
ATOM 608 C CA . SER A 1 73 ? -6.976 -3.640 0.576 1.00 80.38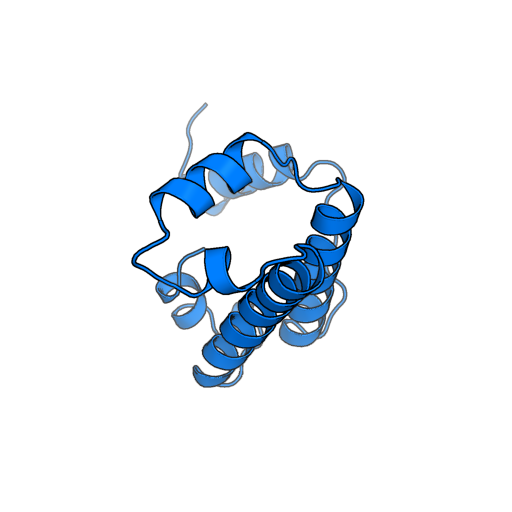 73 SER A CA 1
ATOM 609 C C . SER A 1 73 ? -7.456 -4.443 1.787 1.00 80.38 73 SER A C 1
ATOM 611 O O . SER A 1 73 ? -7.691 -3.873 2.848 1.00 80.38 73 SER A O 1
ATOM 613 N N . ASN A 1 74 ? -7.552 -5.765 1.669 1.00 82.94 74 ASN A N 1
ATOM 614 C CA . ASN A 1 74 ? -7.921 -6.645 2.776 1.00 82.94 74 ASN A CA 1
ATOM 615 C C . ASN A 1 74 ? -6.857 -6.644 3.877 1.00 82.94 74 ASN A C 1
ATOM 617 O O . ASN A 1 74 ? -7.188 -6.686 5.060 1.00 82.94 74 ASN A O 1
ATOM 621 N N . THR A 1 75 ? -5.581 -6.541 3.501 1.00 79.75 75 THR A N 1
ATOM 622 C CA . THR A 1 75 ? -4.480 -6.367 4.456 1.00 79.75 75 THR A CA 1
ATOM 623 C C . THR A 1 75 ? -4.626 -5.046 5.216 1.00 79.75 75 THR A C 1
ATOM 625 O O . THR A 1 75 ? -4.484 -5.035 6.438 1.00 79.75 75 THR A O 1
ATOM 628 N N . TYR A 1 76 ? -4.981 -3.952 4.528 1.00 75.00 76 TYR A N 1
ATOM 629 C CA . TYR A 1 76 ? -5.280 -2.665 5.170 1.00 75.00 76 TYR A CA 1
ATOM 630 C C . TYR A 1 76 ? -6.445 -2.772 6.153 1.00 75.00 76 TYR A C 1
ATOM 632 O O . TYR A 1 76 ? -6.308 -2.335 7.293 1.00 75.00 76 TYR A O 1
ATOM 640 N N . ILE A 1 77 ? -7.556 -3.386 5.736 1.00 80.81 77 ILE A N 1
ATOM 641 C CA . ILE A 1 77 ? -8.730 -3.589 6.592 1.00 80.81 77 ILE A CA 1
ATOM 642 C C . ILE A 1 77 ? -8.344 -4.418 7.816 1.00 80.81 77 ILE A C 1
ATOM 644 O O . ILE A 1 77 ? -8.577 -3.986 8.934 1.00 80.81 77 ILE A O 1
ATOM 648 N N . GLY A 1 78 ? -7.680 -5.561 7.636 1.00 82.06 78 GLY A N 1
ATOM 649 C CA . GLY A 1 78 ? -7.326 -6.444 8.748 1.00 82.06 78 GLY A CA 1
ATOM 650 C C . GLY A 1 78 ? -6.349 -5.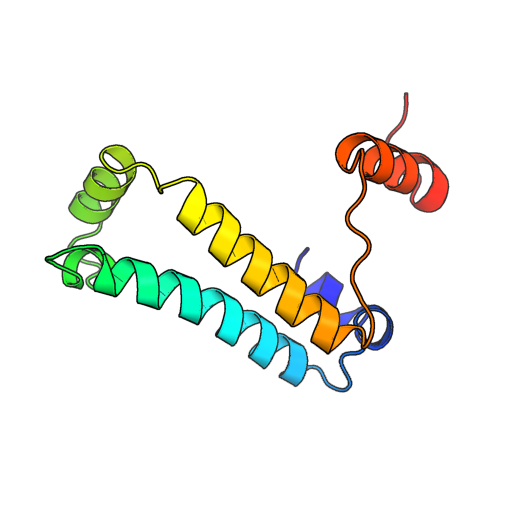817 9.745 1.00 82.06 78 GLY A C 1
ATOM 651 O O . GLY A 1 78 ? -6.420 -6.106 10.938 1.00 82.06 78 GLY A O 1
ATOM 652 N N . ILE A 1 79 ? -5.436 -4.956 9.289 1.00 76.69 79 ILE A N 1
ATOM 653 C CA . ILE A 1 79 ? -4.581 -4.196 10.202 1.00 76.69 79 ILE A CA 1
ATOM 654 C C . ILE A 1 79 ? -5.406 -3.125 10.917 1.00 76.69 79 ILE A C 1
ATOM 656 O O . ILE A 1 79 ? -5.304 -3.029 12.134 1.00 76.69 79 ILE A O 1
ATOM 660 N N . ALA A 1 80 ? -6.236 -2.366 10.198 1.00 73.88 80 ALA A N 1
ATOM 661 C CA . ALA A 1 80 ? -7.090 -1.343 10.792 1.00 73.88 80 ALA A CA 1
ATOM 662 C C . ALA A 1 80 ? -8.040 -1.935 11.846 1.00 73.88 80 ALA A C 1
ATOM 664 O O . ALA A 1 80 ? -8.112 -1.394 12.937 1.00 73.88 80 ALA A O 1
ATOM 665 N N . GLU A 1 81 ? -8.666 -3.083 11.575 1.00 83.25 81 GLU A N 1
ATOM 666 C CA . GLU A 1 81 ? -9.513 -3.832 12.517 1.00 83.25 81 GLU A CA 1
ATOM 667 C C . GLU A 1 81 ? -8.767 -4.235 13.794 1.00 83.25 81 GLU A C 1
ATOM 669 O O . GLU A 1 81 ? -9.269 -4.067 14.901 1.00 83.25 81 GLU A O 1
ATOM 674 N N . LYS A 1 82 ? -7.540 -4.756 13.662 1.00 78.81 82 LYS A N 1
ATOM 675 C CA . LYS A 1 82 ? -6.704 -5.102 14.827 1.00 78.81 82 LYS A CA 1
ATOM 676 C C . LYS A 1 82 ? -6.338 -3.878 15.646 1.00 78.81 82 LYS A C 1
ATOM 678 O O . LYS A 1 82 ? -6.246 -3.961 16.864 1.00 78.81 82 LYS A O 1
ATOM 683 N N . VAL A 1 83 ? -6.076 -2.791 14.936 1.00 70.50 83 VAL A N 1
ATOM 684 C CA . VAL A 1 83 ? -5.688 -1.508 15.486 1.00 70.50 83 VAL A CA 1
ATOM 685 C C . VAL A 1 83 ? -6.870 -0.942 16.264 1.00 70.50 83 VAL A C 1
ATOM 687 O O . VAL A 1 83 ? -6.689 -0.799 17.453 1.00 70.50 83 VAL A O 1
ATOM 690 N N . ILE A 1 84 ? -8.085 -0.831 15.707 1.00 74.56 84 ILE A N 1
ATOM 691 C CA . ILE A 1 84 ? -9.311 -0.343 16.389 1.00 74.56 84 ILE A CA 1
ATOM 692 C C . ILE A 1 84 ? -9.932 -1.322 17.406 1.00 74.56 84 ILE A C 1
ATOM 694 O O . ILE A 1 84 ? -10.706 -0.910 18.262 1.00 74.56 84 ILE A O 1
ATOM 698 N N . GLY A 1 85 ? -9.601 -2.614 17.335 1.00 78.81 85 GLY A N 1
ATOM 699 C CA . GLY A 1 85 ? -10.146 -3.652 18.221 1.00 78.81 85 GLY A CA 1
ATOM 700 C C . GLY A 1 85 ? -11.546 -4.158 17.842 1.00 78.81 85 GLY A C 1
ATOM 701 O O . GLY A 1 85 ? -12.100 -5.008 18.538 1.00 78.81 85 GLY A O 1
ATOM 702 N N . GLU A 1 86 ? -12.105 -3.688 16.729 1.00 82.12 86 GLU A N 1
ATOM 703 C CA . GLU A 1 86 ? -13.428 -4.050 16.221 1.00 82.12 86 GLU A CA 1
ATOM 704 C C . GLU A 1 86 ? -13.435 -4.237 14.697 1.00 82.12 86 GLU A C 1
ATOM 706 O O . GLU A 1 86 ? -12.451 -3.978 14.001 1.00 82.12 86 GLU A O 1
ATOM 711 N N . LYS A 1 87 ? -14.551 -4.749 14.166 1.00 82.50 87 LYS A N 1
ATOM 712 C CA . LYS A 1 87 ? -14.727 -4.942 12.724 1.00 82.50 87 LYS A CA 1
ATOM 713 C C . LYS A 1 87 ? -14.992 -3.610 12.036 1.00 82.50 87 LYS A C 1
ATOM 715 O O . LYS A 1 87 ? -15.861 -2.853 12.455 1.00 82.50 87 LYS A O 1
ATOM 720 N N . LEU A 1 88 ? -14.269 -3.356 10.949 1.00 80.19 88 LEU A N 1
ATOM 721 C CA . LEU A 1 88 ? -14.380 -2.106 10.215 1.00 80.19 88 LEU A CA 1
ATOM 722 C C . LEU A 1 88 ? -15.629 -2.184 9.339 1.00 80.19 88 LEU A C 1
ATOM 724 O O . LEU A 1 88 ? -15.742 -3.048 8.469 1.00 80.19 88 LEU A O 1
ATOM 728 N N . HIS A 1 89 ? -16.589 -1.301 9.594 1.00 79.94 89 HIS A N 1
ATOM 729 C CA . HIS A 1 89 ? -17.796 -1.226 8.786 1.00 79.94 89 HIS A CA 1
ATOM 730 C C . HIS A 1 89 ? -17.450 -0.642 7.412 1.00 79.94 89 HIS A C 1
ATOM 732 O O . HIS A 1 89 ? -17.108 0.536 7.289 1.00 79.94 89 HIS A O 1
ATOM 738 N N . ILE A 1 90 ? -17.508 -1.474 6.371 1.00 76.06 90 ILE A N 1
ATOM 739 C CA . ILE A 1 90 ? -17.335 -1.006 4.998 1.00 76.06 90 ILE A CA 1
ATOM 740 C C . ILE A 1 90 ? -18.653 -0.395 4.545 1.00 76.06 90 ILE A C 1
ATOM 742 O O . ILE A 1 90 ? -19.665 -1.079 4.442 1.00 76.06 90 ILE A O 1
ATOM 746 N N . SER A 1 91 ? -18.622 0.904 4.271 1.00 77.94 91 SER A N 1
ATOM 747 C CA . SER A 1 91 ? -19.759 1.626 3.717 1.00 77.94 91 SER A CA 1
ATOM 748 C C . SER A 1 91 ? -20.216 1.041 2.383 1.00 77.94 91 SER A C 1
ATOM 750 O O . SER A 1 91 ? -19.403 0.821 1.485 1.00 77.94 91 SER A O 1
ATOM 752 N N . GLU A 1 92 ? -21.529 0.910 2.212 1.00 82.75 92 GLU A N 1
ATOM 753 C CA . GLU A 1 92 ? -22.167 0.606 0.925 1.00 82.75 92 GLU A CA 1
ATOM 754 C C . GLU A 1 92 ? -22.053 1.779 -0.072 1.00 82.75 92 GLU A C 1
ATOM 756 O O . GLU A 1 92 ? -22.173 1.600 -1.284 1.00 82.75 92 GLU A O 1
ATOM 761 N N . ASN A 1 93 ? -21.802 3.003 0.415 1.00 85.75 93 ASN A N 1
ATOM 762 C CA . ASN A 1 93 ? -21.609 4.188 -0.421 1.00 85.75 93 ASN A CA 1
ATOM 763 C C . ASN A 1 93 ? -20.495 5.096 0.139 1.00 85.75 93 ASN A C 1
ATOM 765 O O . ASN A 1 93 ? -20.753 6.228 0.570 1.00 85.75 93 ASN A O 1
ATOM 769 N N . PRO A 1 94 ? -19.232 4.630 0.100 1.00 80.44 94 PRO A N 1
ATOM 770 C CA . PRO A 1 94 ? -18.125 5.260 0.817 1.00 80.44 94 PRO A CA 1
ATOM 771 C C . PRO A 1 94 ? -17.848 6.676 0.317 1.00 80.44 94 PRO A C 1
ATOM 773 O O . PRO A 1 94 ? -17.498 7.560 1.092 1.00 80.44 94 PRO A O 1
ATOM 776 N N . LYS A 1 95 ? -18.048 6.930 -0.983 1.00 81.50 95 LYS A N 1
ATOM 777 C CA . LYS A 1 95 ? -17.869 8.265 -1.560 1.00 81.50 95 LYS A CA 1
ATOM 778 C C . LYS A 1 95 ? -18.856 9.263 -0.958 1.00 81.50 95 LYS A C 1
ATOM 780 O O . LYS A 1 95 ? -18.451 10.363 -0.589 1.00 81.50 95 LYS A O 1
ATOM 785 N N . GLN A 1 96 ? -20.138 8.901 -0.892 1.00 86.62 96 GLN A N 1
ATOM 786 C CA . GLN A 1 96 ? -21.156 9.802 -0.364 1.00 86.62 96 GLN A CA 1
ATOM 787 C C . GLN A 1 96 ? -20.981 10.012 1.139 1.00 86.62 96 GLN A C 1
ATOM 789 O O . GLN A 1 96 ? -21.143 11.131 1.614 1.00 86.62 96 GLN A O 1
ATOM 794 N N . GLU A 1 97 ? -20.601 8.968 1.872 1.00 86.00 97 GLU A N 1
ATOM 795 C CA . GLU A 1 97 ? -20.334 9.064 3.305 1.00 86.00 97 GLU A CA 1
ATOM 796 C C . GLU A 1 97 ? -19.150 9.990 3.604 1.00 86.00 97 GLU A C 1
ATOM 798 O O . GLU A 1 97 ? -19.289 10.901 4.416 1.00 86.00 97 GLU A O 1
ATOM 803 N N . ILE A 1 98 ? -18.041 9.870 2.863 1.00 82.19 98 ILE A N 1
ATOM 804 C CA . ILE A 1 98 ? -16.902 10.798 2.968 1.00 82.19 98 ILE A CA 1
ATOM 805 C C . ILE A 1 98 ? -17.346 12.238 2.688 1.00 82.19 98 ILE A C 1
ATOM 807 O O . ILE A 1 98 ? -17.003 13.145 3.442 1.00 82.19 98 ILE A O 1
ATOM 811 N N . ILE A 1 99 ? -18.126 12.462 1.625 1.00 83.19 99 ILE A N 1
ATOM 812 C CA . ILE A 1 99 ? -18.655 13.793 1.295 1.00 83.19 99 ILE A CA 1
ATOM 813 C C . ILE A 1 99 ? -19.522 14.335 2.442 1.00 83.19 99 ILE A C 1
ATOM 815 O O . ILE A 1 99 ? -19.419 15.509 2.793 1.00 83.19 99 ILE A O 1
ATOM 819 N N . ASN A 1 100 ? -20.364 13.492 3.040 1.00 89.12 100 ASN A N 1
ATOM 820 C CA . ASN A 1 100 ? -21.235 13.887 4.140 1.00 89.12 100 ASN A CA 1
ATOM 821 C C . ASN A 1 100 ? -20.436 14.237 5.400 1.00 89.12 100 ASN A C 1
ATOM 823 O O . ASN A 1 100 ? -20.696 15.282 5.983 1.00 89.12 100 ASN A O 1
ATOM 827 N N . ILE A 1 101 ? -19.443 13.430 5.781 1.00 87.06 101 ILE A N 1
ATOM 828 C CA . ILE A 1 101 ? -18.574 13.686 6.942 1.00 87.06 101 ILE A CA 1
ATOM 829 C C . ILE A 1 101 ? -17.790 14.987 6.742 1.00 87.06 101 ILE A C 1
ATOM 831 O O . ILE A 1 101 ? -17.812 15.881 7.588 1.00 87.06 101 ILE A O 1
ATOM 835 N N . LEU A 1 102 ? -17.134 15.138 5.587 1.00 84.06 102 LEU A N 1
ATOM 836 C CA . LEU A 1 102 ? -16.338 16.328 5.286 1.00 84.06 102 LEU A CA 1
ATOM 837 C C . LEU A 1 102 ? -17.187 17.606 5.264 1.00 84.06 102 LEU A C 1
ATOM 839 O O . LEU A 1 102 ? -16.692 18.658 5.663 1.00 84.06 102 LEU A O 1
ATOM 843 N N . ARG A 1 103 ? -18.450 17.525 4.827 1.00 88.50 103 ARG A N 1
ATOM 844 C CA . ARG A 1 103 ? -19.394 18.649 4.861 1.00 88.50 103 ARG A CA 1
ATOM 845 C C . ARG A 1 103 ? -19.910 18.920 6.274 1.00 88.50 103 ARG A C 1
ATOM 847 O O . ARG A 1 103 ? -19.819 20.043 6.753 1.00 88.50 103 ARG A O 1
ATOM 854 N N . ASN A 1 104 ? -20.474 17.909 6.923 1.00 89.94 104 ASN A N 1
ATOM 855 C CA . ASN A 1 104 ? -21.303 18.089 8.113 1.00 89.94 104 ASN A CA 1
ATOM 856 C C . ASN A 1 104 ? -20.471 18.189 9.393 1.00 89.94 104 ASN A C 1
ATOM 858 O O . ASN A 1 104 ? -20.789 18.992 10.265 1.00 89.94 104 ASN A O 1
ATOM 862 N N . GLU A 1 105 ? -19.416 17.383 9.503 1.00 90.06 105 GLU A N 1
ATOM 863 C CA . GLU A 1 105 ? -18.606 17.295 10.721 1.00 90.06 105 GLU A CA 1
ATOM 864 C C . GLU A 1 105 ? -17.396 18.224 10.659 1.00 90.06 105 GLU A C 1
ATOM 866 O O . GLU A 1 105 ? -17.078 18.894 11.639 1.00 90.06 105 GLU A O 1
ATOM 871 N N . TYR A 1 106 ? -16.747 18.307 9.494 1.00 81.69 106 TYR A N 1
ATOM 872 C CA . TYR A 1 106 ? -15.515 19.084 9.333 1.00 81.69 106 TYR A CA 1
ATOM 873 C C . TYR A 1 106 ? -15.693 20.410 8.582 1.00 81.69 106 TYR A C 1
ATOM 875 O O . TYR A 1 106 ? -14.781 21.234 8.615 1.00 81.69 106 TYR A O 1
ATOM 883 N N . GLN A 1 107 ? -16.836 20.636 7.920 1.00 86.69 107 GLN A N 1
ATOM 884 C CA . GLN A 1 107 ? -17.143 21.864 7.164 1.00 86.69 107 GLN A CA 1
ATOM 885 C C . GLN A 1 107 ? -16.072 22.240 6.117 1.00 86.69 107 GLN A C 1
ATOM 887 O O . GLN A 1 107 ? -15.815 23.413 5.856 1.00 86.69 107 GLN A O 1
ATOM 892 N N . LEU A 1 108 ? -15.432 21.239 5.503 1.00 81.62 108 LEU A N 1
ATOM 893 C CA . LEU A 1 108 ? -14.308 21.419 4.571 1.00 81.62 108 LEU A CA 1
ATOM 894 C C . LEU A 1 108 ? -14.730 21.570 3.103 1.00 81.62 108 LEU A C 1
ATOM 896 O O . LEU A 1 108 ? -13.896 21.892 2.258 1.00 81.62 108 LEU A O 1
ATOM 900 N N . ILE A 1 109 ? -15.998 21.318 2.784 1.00 81.00 109 ILE A N 1
ATOM 901 C CA . ILE A 1 109 ? -16.557 21.407 1.431 1.00 81.00 109 ILE A CA 1
ATOM 902 C C . ILE A 1 109 ? -17.941 22.055 1.480 1.00 81.00 109 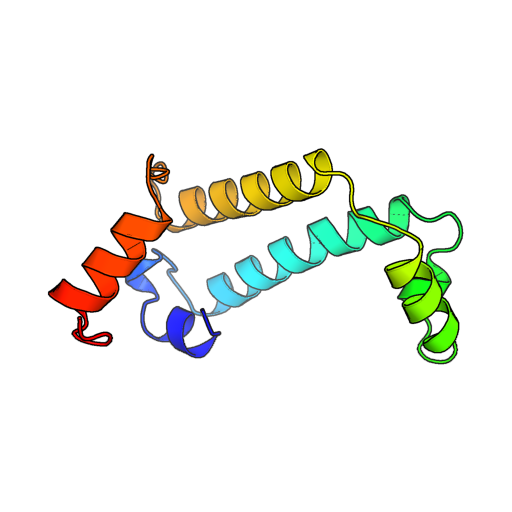ILE A C 1
ATOM 904 O O . ILE A 1 109 ? -18.778 21.670 2.296 1.00 81.00 109 ILE A O 1
ATOM 908 N N . ALA A 1 110 ? -18.147 23.037 0.601 1.00 69.00 110 ALA A N 1
ATOM 909 C CA . ALA A 1 110 ? -19.432 23.683 0.339 1.00 69.00 110 ALA A CA 1
ATOM 910 C C . ALA A 1 110 ? -20.152 22.996 -0.837 1.00 69.00 110 ALA A C 1
ATOM 912 O O . ALA A 1 110 ? -19.574 22.115 -1.479 1.00 69.00 110 ALA A O 1
ATOM 913 N N . ASP A 1 111 ? -21.406 23.380 -1.075 1.00 63.00 111 ASP A N 1
ATOM 914 C CA . ASP A 1 111 ? -22.263 22.815 -2.128 1.00 63.00 111 ASP A CA 1
ATOM 915 C C . ASP A 1 111 ? -21.719 22.993 -3.555 1.00 63.00 111 ASP A C 1
ATOM 917 O O . ASP A 1 111 ? -21.147 24.067 -3.862 1.00 63.00 111 ASP A O 1
#

Radius of gyration: 17.97 Å; chains: 1; bounding box: 43×36×42 Å

Secondary structure (DSSP, 8-state):
--HHHHHHTTGGGT-SSHHHHHHHHHHHHHHHHHHHHHHSS-THHHH-STTHHHHHHHHHH-PPPHHHHHHHHHHHHHHHHHHHTS-----SSHHHHHHHHHHHTS-----

Sequence (111 aa):
MSRADLERHLEGFNFHVKSDIDLYEKQLKQGFRQWLLNHFPDPDILLNKERMPERFALAQANKLPTQVMMDISNTYIGIAEKVIGEKLHISENPKQEIINILRNEYQLIAD

pLDDT: mean 82.34, std 8.37, range [58.19, 97.38]